Protein AF-A0A382UIH9-F1 (afdb_monomer_lite)

Secondary structure (DSSP, 8-state):
-EEE--STT-TT-EEE--EE-TTS-EE--EEEEEEEE-TTS-EEE-TTSEEEEE-SEEEB-TT--TT----TT---TT--SPPTTSPPPEEEEEETTEEEEEETTEEEEEEEEEESS---------SS----------PPP-

Radius of gyration: 15.19 Å; chains: 1; bounding box: 38×35×41 Å

Organism: NCBI:txid408172

Foldseek 3Di:
DFDQDPAALQGRKTFAEWDADPVRDIQFWKWWAAWDQDPLRAIEGDVVHDTDIDHDGIGGFPPRASPDDPDPQDHHPDDLADGPPDDWDWDWAQDQQKTWIDINRDTGTIIGPTPPSDDDDDDDDDPDDDDDDPPDDDDHDD

Sequence (142 aa):
SVECQLAQGCEGDLIVIRGTGSDGKTIPVTVTSDTLKARDNRTRWNPGGQPTKWFGRQFWWALHDPDFKEMLDTRGRWDLASPLGEWTKIEAICVGGRIAIKVNGATVNEAYDVFPAGGRILFQNEGHEVFFRNAILQPAKK

Structure (mmCIF, N/CA/C/O backbone):
data_AF-A0A382UIH9-F1
#
_entry.id   AF-A0A382UIH9-F1
#
loop_
_atom_site.group_PDB
_atom_site.id
_atom_site.type_symbol
_atom_site.label_atom_id
_atom_site.label_alt_id
_atom_site.label_comp_id
_atom_site.label_asym_id
_atom_site.label_entity_id
_atom_site.label_seq_id
_atom_site.pdbx_PDB_ins_code
_atom_site.Cartn_x
_atom_site.Cartn_y
_atom_site.Cartn_z
_atom_site.occupancy
_atom_site.B_iso_or_equiv
_atom_site.auth_seq_id
_atom_site.auth_comp_id
_atom_site.auth_asym_id
_atom_site.auth_atom_id
_atom_site.pdbx_PDB_model_num
ATOM 1 N N . SER A 1 1 ? -2.237 9.568 9.113 1.00 93.38 1 SER A N 1
ATOM 2 C CA . SER A 1 1 ? -2.777 9.120 7.826 1.00 93.38 1 SER A CA 1
ATOM 3 C C . SER A 1 1 ? -2.345 7.687 7.581 1.00 93.38 1 SER A C 1
ATOM 5 O O . SER A 1 1 ? -1.301 7.267 8.071 1.00 93.38 1 SER A O 1
ATOM 7 N N . VAL A 1 2 ? -3.183 6.926 6.880 1.00 97.44 2 VAL A N 1
ATOM 8 C CA . VAL A 1 2 ? -2.754 5.709 6.186 1.00 97.44 2 VAL A CA 1
ATOM 9 C C . VAL A 1 2 ? -2.744 6.087 4.713 1.00 97.44 2 VAL A C 1
ATOM 11 O O . VAL A 1 2 ? -3.774 6.503 4.187 1.00 97.44 2 VAL A O 1
ATOM 14 N N . GLU A 1 3 ? -1.574 6.052 4.100 1.00 96.94 3 GLU A N 1
ATOM 15 C CA . GLU A 1 3 ? -1.310 6.604 2.773 1.00 96.94 3 GLU A CA 1
ATOM 16 C C . GLU A 1 3 ? -1.026 5.462 1.808 1.00 96.94 3 GLU A C 1
ATOM 18 O O . GLU A 1 3 ? -0.305 4.533 2.160 1.00 96.94 3 GLU A O 1
ATOM 23 N N . CYS A 1 4 ? -1.587 5.547 0.605 1.00 97.19 4 CYS A N 1
ATOM 24 C CA . CYS A 1 4 ? -1.221 4.707 -0.528 1.00 97.19 4 CYS A CA 1
ATOM 25 C C . CYS A 1 4 ? -0.239 5.500 -1.389 1.00 97.19 4 CYS A C 1
ATOM 27 O O . CYS A 1 4 ? -0.604 6.559 -1.902 1.00 97.19 4 CYS A O 1
ATOM 29 N N . GLN A 1 5 ? 0.981 4.999 -1.554 1.00 95.50 5 GLN A N 1
ATOM 30 C CA . GLN A 1 5 ? 1.975 5.626 -2.420 1.00 95.50 5 GLN A CA 1
ATOM 31 C C . GLN A 1 5 ? 1.586 5.511 -3.892 1.00 95.50 5 GLN A C 1
ATOM 33 O O . GLN A 1 5 ? 0.995 4.516 -4.316 1.00 95.50 5 GLN A O 1
ATOM 38 N N . LEU A 1 6 ? 1.934 6.551 -4.650 1.00 94.06 6 LEU A N 1
ATOM 39 C CA . LEU A 1 6 ? 1.743 6.657 -6.101 1.00 94.06 6 LEU A CA 1
ATOM 40 C C . LEU A 1 6 ? 3.063 6.974 -6.829 1.00 94.06 6 LEU A C 1
ATOM 42 O O . LEU A 1 6 ? 3.041 7.363 -7.993 1.00 94.06 6 LEU A O 1
ATOM 46 N N . ALA A 1 7 ? 4.198 6.860 -6.134 1.00 91.19 7 ALA A N 1
ATOM 47 C CA . ALA A 1 7 ? 5.520 7.044 -6.716 1.00 91.19 7 ALA A CA 1
ATOM 48 C C . ALA A 1 7 ? 5.906 5.835 -7.580 1.00 91.19 7 ALA A C 1
ATOM 50 O O . ALA A 1 7 ? 5.571 4.704 -7.227 1.00 91.19 7 ALA A O 1
ATOM 51 N N . GLN A 1 8 ? 6.634 6.085 -8.674 1.00 90.19 8 GLN A N 1
ATOM 52 C CA . GLN A 1 8 ? 7.132 5.050 -9.585 1.00 90.19 8 GLN A CA 1
ATOM 53 C C . GLN A 1 8 ? 7.893 3.964 -8.807 1.00 90.19 8 GLN A C 1
ATOM 55 O O . GLN A 1 8 ? 8.803 4.280 -8.042 1.00 90.19 8 GLN A O 1
ATOM 60 N N . GLY A 1 9 ? 7.507 2.698 -8.979 1.00 91.50 9 GLY A N 1
ATOM 61 C CA . GLY A 1 9 ? 8.103 1.552 -8.281 1.00 91.50 9 GLY A CA 1
ATOM 62 C C . GLY A 1 9 ? 7.491 1.245 -6.916 1.00 91.50 9 GLY A C 1
ATOM 63 O O . GLY A 1 9 ? 7.671 0.146 -6.392 1.00 91.50 9 GLY A O 1
ATOM 64 N N . CYS A 1 10 ? 6.737 2.178 -6.341 1.00 93.81 10 CYS A N 1
ATOM 65 C CA . CYS A 1 10 ? 6.168 2.088 -4.996 1.00 93.81 10 CYS A CA 1
ATOM 66 C C . CYS A 1 10 ? 4.632 2.162 -5.010 1.00 93.81 10 CYS A C 1
ATOM 68 O O . CYS A 1 10 ? 4.013 2.311 -3.953 1.00 93.81 10 CYS A O 1
ATOM 70 N N . GLU A 1 11 ? 3.987 2.093 -6.182 1.00 95.00 11 GLU A N 1
ATOM 71 C CA . GLU A 1 11 ? 2.538 2.247 -6.284 1.00 95.00 11 GLU A CA 1
ATOM 72 C C . GLU A 1 11 ? 1.799 1.168 -5.486 1.00 95.00 11 GLU A C 1
ATOM 74 O O . GLU A 1 11 ? 1.900 -0.032 -5.748 1.00 95.00 11 GLU A O 1
ATOM 79 N N . GLY A 1 12 ? 1.006 1.615 -4.515 1.00 96.38 12 GLY A N 1
ATOM 80 C CA . GLY A 1 12 ? 0.264 0.737 -3.621 1.00 96.38 12 GLY A CA 1
ATOM 81 C C . GLY A 1 12 ? 0.979 0.367 -2.326 1.00 96.38 12 GLY A C 1
ATOM 82 O O . GLY A 1 12 ? 0.376 -0.329 -1.506 1.00 96.38 12 GLY A O 1
ATOM 83 N N . ASP A 1 13 ? 2.207 0.841 -2.094 1.00 96.56 13 ASP A N 1
ATOM 84 C CA . ASP A 1 13 ? 2.834 0.769 -0.772 1.00 96.56 13 ASP A CA 1
ATOM 85 C C . ASP A 1 13 ? 2.017 1.544 0.262 1.00 96.56 13 ASP A C 1
ATOM 87 O O . ASP A 1 13 ? 1.393 2.565 -0.047 1.00 96.56 13 ASP A O 1
ATOM 91 N N . LEU A 1 14 ? 2.044 1.070 1.509 1.00 97.81 14 LEU A N 1
ATOM 92 C CA . LEU A 1 14 ? 1.323 1.697 2.607 1.00 97.81 14 LEU A CA 1
ATOM 93 C C . LEU A 1 14 ? 2.277 2.424 3.550 1.00 97.81 14 LEU A C 1
ATOM 95 O O . LEU A 1 14 ? 3.203 1.829 4.107 1.00 97.81 14 LEU A O 1
ATOM 99 N N . ILE A 1 15 ? 2.003 3.706 3.796 1.00 97.62 15 ILE A N 1
ATOM 100 C CA . ILE A 1 15 ? 2.701 4.511 4.803 1.00 97.62 15 ILE A CA 1
ATOM 101 C C . ILE A 1 15 ? 1.742 4.851 5.935 1.00 97.62 15 ILE A C 1
ATOM 103 O O . ILE A 1 15 ? 0.625 5.319 5.724 1.00 97.62 15 ILE A O 1
ATOM 107 N N . VAL A 1 16 ? 2.172 4.589 7.168 1.00 97.81 16 VAL A N 1
ATOM 108 C CA . VAL A 1 16 ? 1.361 4.831 8.362 1.00 97.81 16 VAL A CA 1
ATOM 109 C C . VAL A 1 16 ? 1.991 5.964 9.156 1.00 97.81 16 VAL A C 1
ATOM 111 O O . VAL A 1 16 ? 2.949 5.747 9.894 1.00 97.81 16 VAL A O 1
ATOM 114 N N . ILE A 1 17 ? 1.459 7.175 9.020 1.00 96.19 17 ILE A N 1
ATOM 115 C CA . ILE A 1 17 ? 1.997 8.380 9.662 1.00 96.19 17 ILE A CA 1
ATOM 116 C C . ILE A 1 17 ? 1.053 8.854 10.766 1.00 96.19 17 ILE A C 1
ATOM 118 O O . ILE A 1 17 ? -0.168 8.880 10.607 1.00 96.19 17 ILE A O 1
ATOM 122 N N . ARG A 1 18 ? 1.607 9.242 11.918 1.00 95.81 18 ARG A N 1
ATOM 123 C CA . ARG A 1 18 ? 0.824 9.812 13.026 1.00 95.81 18 ARG A CA 1
ATOM 124 C C . ARG A 1 18 ? 0.133 11.113 12.608 1.00 95.81 18 ARG A C 1
ATOM 126 O O . ARG A 1 18 ? 0.664 11.875 11.809 1.00 95.81 18 ARG A O 1
ATOM 133 N N . GLY A 1 19 ? -1.039 11.377 13.174 1.00 92.44 19 GLY A N 1
ATOM 134 C CA . GLY A 1 19 ? -1.717 12.663 13.020 1.00 92.44 19 GLY A CA 1
ATOM 135 C C . GLY A 1 19 ? -1.454 13.593 14.201 1.00 92.44 19 GLY A C 1
ATOM 136 O O . GLY A 1 19 ? -0.935 13.170 15.237 1.00 92.44 19 GLY A O 1
ATOM 137 N N . THR A 1 20 ? -1.895 14.838 14.063 1.00 94.12 20 THR A N 1
ATOM 138 C CA . THR A 1 20 ? -1.984 15.808 15.160 1.00 94.12 20 THR A CA 1
ATOM 139 C C . THR A 1 20 ? -3.432 16.275 15.257 1.00 94.12 20 THR A C 1
ATOM 141 O O . THR A 1 20 ? -4.022 16.680 14.255 1.00 94.12 20 THR A O 1
ATOM 144 N N . GLY A 1 21 ? -4.022 16.157 16.444 1.00 90.56 21 GLY A N 1
ATOM 145 C CA . GLY A 1 21 ? -5.364 16.637 16.746 1.00 90.56 21 GLY A CA 1
ATOM 146 C C . GLY A 1 21 ? -5.421 18.160 16.817 1.00 90.56 21 GLY A C 1
ATOM 147 O O . GLY A 1 21 ? -4.400 18.836 16.930 1.00 90.56 21 GLY A O 1
ATOM 148 N N . SER A 1 22 ? -6.632 18.714 16.786 1.00 91.19 22 SER A N 1
ATOM 149 C CA . SER A 1 22 ? -6.850 20.159 16.949 1.00 91.19 22 SER A CA 1
ATOM 150 C C . SER A 1 22 ? -6.403 20.684 18.317 1.00 91.19 22 SER A C 1
ATOM 152 O O . SER A 1 22 ? -6.146 21.872 18.461 1.00 91.19 22 SER A O 1
ATOM 154 N N . ASP A 1 23 ? -6.303 19.804 19.312 1.00 95.06 23 ASP A N 1
ATOM 155 C CA . ASP A 1 23 ? -5.768 20.081 20.647 1.00 95.06 23 ASP A CA 1
ATOM 156 C C . ASP A 1 23 ? -4.233 19.945 20.724 1.00 95.06 23 ASP A C 1
ATOM 158 O O . ASP A 1 23 ? -3.659 19.974 21.811 1.00 95.06 23 ASP A O 1
ATOM 162 N N . GLY A 1 24 ? -3.561 19.752 19.585 1.00 95.06 24 GLY A N 1
ATOM 163 C CA . GLY A 1 24 ? -2.117 19.548 19.498 1.00 95.06 24 GLY A CA 1
ATOM 164 C C . GLY A 1 24 ? -1.646 18.157 19.933 1.00 95.06 24 GLY A C 1
ATOM 165 O O . GLY A 1 24 ? -0.453 17.868 19.834 1.00 95.06 24 GLY A O 1
ATOM 166 N N . LYS A 1 25 ? -2.538 17.266 20.390 1.00 96.19 25 LYS A N 1
ATOM 167 C CA . LYS A 1 25 ? -2.143 15.915 20.807 1.00 96.19 25 LYS A CA 1
ATOM 168 C C . LYS A 1 25 ? -1.895 15.018 19.606 1.00 96.19 25 LYS A C 1
ATOM 170 O O . LYS A 1 25 ? -2.495 15.160 18.544 1.00 96.19 25 LYS A O 1
ATOM 175 N N . THR A 1 26 ? -1.011 14.043 19.786 1.00 95.81 26 THR A N 1
ATOM 176 C CA . THR A 1 26 ? -0.755 13.039 18.751 1.00 95.81 26 THR A CA 1
ATOM 177 C C . THR A 1 26 ? -1.972 12.134 18.585 1.00 95.81 26 THR A C 1
ATOM 179 O O . THR A 1 26 ? -2.479 11.584 19.558 1.00 95.81 26 THR A O 1
ATOM 182 N N . ILE A 1 27 ? -2.389 11.928 17.338 1.00 94.94 27 ILE A N 1
ATOM 183 C CA . ILE A 1 27 ? -3.312 10.862 16.955 1.00 94.94 27 ILE A CA 1
ATOM 184 C C . ILE A 1 27 ? -2.442 9.661 16.562 1.00 94.94 27 ILE A C 1
ATOM 186 O O . ILE A 1 27 ? -1.769 9.722 15.524 1.00 94.94 27 ILE A O 1
ATOM 190 N N . PRO A 1 28 ? -2.399 8.588 17.372 1.00 95.06 28 PRO A N 1
ATOM 191 C CA . PRO A 1 28 ? -1.588 7.424 17.058 1.00 95.06 28 PRO A CA 1
ATOM 192 C C . PRO A 1 28 ? -2.261 6.677 15.914 1.00 95.06 28 PRO A C 1
ATOM 194 O O . PRO A 1 28 ? -3.286 6.044 16.116 1.00 95.06 28 PRO A O 1
ATOM 197 N N . VAL A 1 29 ? -1.719 6.779 14.704 1.00 97.94 29 VAL A N 1
ATOM 198 C CA . VAL A 1 29 ? -2.248 6.025 13.566 1.00 97.94 29 VAL A CA 1
ATOM 199 C C . VAL A 1 29 ? -1.554 4.677 13.528 1.00 97.94 29 VAL A C 1
ATOM 201 O O . VAL A 1 29 ? -0.324 4.615 13.510 1.00 97.94 29 VAL A O 1
ATOM 204 N N . THR A 1 30 ? -2.340 3.607 13.553 1.00 98.25 30 THR A N 1
ATOM 205 C CA . THR A 1 30 ? -1.834 2.235 13.567 1.00 98.25 30 THR A CA 1
ATOM 206 C C . THR A 1 30 ? -2.663 1.349 12.660 1.00 98.25 30 THR A C 1
ATOM 208 O O . THR A 1 30 ? -3.874 1.534 12.557 1.00 98.25 30 THR A O 1
ATOM 211 N N . VAL A 1 31 ? -2.025 0.341 12.082 1.00 98.50 31 VAL A N 1
ATOM 212 C CA . VAL A 1 31 ? -2.699 -0.751 11.373 1.00 98.50 31 VAL A CA 1
ATOM 213 C C . VAL A 1 31 ? -2.075 -2.082 11.778 1.00 98.50 31 VAL A C 1
ATOM 215 O O . VAL A 1 31 ? -0.965 -2.104 12.311 1.00 98.50 31 VAL A O 1
ATOM 218 N N . THR A 1 32 ? -2.746 -3.183 11.483 1.00 98.62 32 THR A N 1
ATOM 219 C CA . THR A 1 32 ? -2.155 -4.520 11.435 1.00 98.62 32 THR A CA 1
ATOM 220 C C . THR A 1 32 ? -2.168 -4.989 9.985 1.00 98.62 32 THR A C 1
ATOM 222 O O . THR A 1 32 ? -3.133 -4.757 9.262 1.00 98.62 32 THR A O 1
ATOM 225 N N . SER A 1 33 ? -1.096 -5.625 9.533 1.00 98.50 33 SER A N 1
ATOM 226 C CA . SER A 1 33 ? -1.042 -6.269 8.222 1.00 98.50 33 SER A CA 1
ATOM 227 C C . SER A 1 33 ? -0.324 -7.604 8.356 1.00 98.50 33 SER A C 1
ATOM 229 O O . SER A 1 33 ? 0.569 -7.746 9.199 1.00 98.50 33 SER A O 1
ATOM 231 N N . ASP A 1 34 ? -0.712 -8.576 7.538 1.00 98.38 34 ASP A N 1
ATOM 232 C CA . ASP A 1 34 ? 0.039 -9.817 7.407 1.00 98.38 34 ASP A CA 1
ATOM 233 C C . ASP A 1 34 ? 1.279 -9.521 6.574 1.00 98.38 34 ASP A C 1
ATOM 235 O O . ASP A 1 34 ? 1.185 -9.070 5.430 1.00 98.38 34 ASP A O 1
ATOM 239 N N . THR A 1 35 ? 2.457 -9.722 7.158 1.00 98.25 35 THR A N 1
ATOM 240 C CA . THR A 1 35 ? 3.712 -9.345 6.508 1.00 98.25 35 THR A CA 1
ATOM 241 C C . THR A 1 35 ? 4.754 -10.447 6.562 1.00 98.25 35 THR A C 1
ATOM 243 O O . THR A 1 35 ? 4.653 -11.414 7.319 1.00 98.25 35 THR A O 1
ATOM 246 N N . LEU A 1 36 ? 5.786 -10.282 5.743 1.00 97.12 36 LEU A N 1
ATOM 247 C CA . LEU A 1 36 ? 7.040 -11.011 5.847 1.00 97.12 36 LEU A CA 1
ATOM 248 C C . LEU A 1 36 ? 8.218 -10.041 5.807 1.00 97.12 36 LEU A C 1
ATOM 250 O O . LEU A 1 36 ? 8.117 -8.913 5.313 1.00 97.12 36 LEU A O 1
ATOM 254 N N . LYS A 1 37 ? 9.364 -10.502 6.304 1.00 95.88 37 LYS A N 1
ATOM 255 C CA . LYS A 1 37 ? 10.651 -9.843 6.093 1.00 95.88 37 LYS A CA 1
ATOM 256 C C . LYS A 1 37 ? 11.324 -10.476 4.884 1.00 95.88 37 LYS A C 1
ATOM 258 O O . LYS A 1 37 ? 11.592 -11.673 4.882 1.00 95.88 37 LYS A O 1
ATOM 263 N N . ALA A 1 38 ? 11.564 -9.687 3.851 1.00 93.62 38 ALA A N 1
ATOM 264 C CA . ALA A 1 38 ? 12.167 -10.176 2.620 1.00 93.62 38 ALA A CA 1
ATOM 265 C C . ALA A 1 38 ? 13.703 -10.103 2.655 1.00 93.62 38 ALA A C 1
ATOM 267 O O . ALA A 1 38 ? 14.297 -9.597 3.609 1.00 93.62 38 ALA A O 1
ATOM 268 N N . ARG A 1 39 ? 14.350 -10.582 1.582 1.00 93.88 39 ARG A N 1
ATOM 269 C CA . ARG A 1 39 ? 15.818 -10.696 1.476 1.00 93.88 39 ARG A CA 1
ATOM 270 C C . ARG A 1 39 ? 16.587 -9.375 1.562 1.00 93.88 39 ARG A C 1
ATOM 272 O O . ARG A 1 39 ? 17.747 -9.372 1.946 1.00 93.88 39 ARG A O 1
ATOM 279 N N . ASP A 1 40 ? 15.950 -8.269 1.202 1.00 93.44 40 ASP A N 1
ATOM 280 C CA . ASP A 1 40 ? 16.488 -6.905 1.288 1.00 93.44 40 ASP A CA 1
ATOM 281 C C . ASP A 1 40 ? 16.246 -6.268 2.668 1.00 93.44 40 ASP A C 1
ATOM 283 O O . ASP A 1 40 ? 16.432 -5.066 2.856 1.00 93.44 40 ASP A O 1
ATOM 287 N N . ASN A 1 41 ? 15.789 -7.064 3.641 1.00 93.50 41 ASN A N 1
ATOM 288 C CA . ASN A 1 41 ? 15.437 -6.621 4.981 1.00 93.50 41 ASN A CA 1
ATOM 289 C C . ASN A 1 41 ? 14.306 -5.568 4.993 1.00 93.50 41 ASN A C 1
ATOM 291 O O . ASN A 1 41 ? 14.126 -4.854 5.984 1.00 93.50 41 ASN A O 1
ATOM 295 N N . ARG A 1 42 ? 13.495 -5.474 3.932 1.00 94.81 42 ARG A N 1
ATOM 296 C CA . ARG A 1 42 ? 12.264 -4.673 3.904 1.00 94.81 42 ARG A CA 1
ATOM 297 C C . ARG A 1 42 ? 11.070 -5.542 4.281 1.00 94.81 42 ARG A C 1
ATOM 299 O O . ARG A 1 42 ? 11.018 -6.737 3.986 1.00 94.81 42 ARG A O 1
ATOM 306 N N . THR A 1 43 ? 10.125 -4.944 4.997 1.00 96.94 43 THR A N 1
ATOM 307 C CA . THR A 1 43 ? 8.871 -5.616 5.346 1.00 96.94 43 THR A CA 1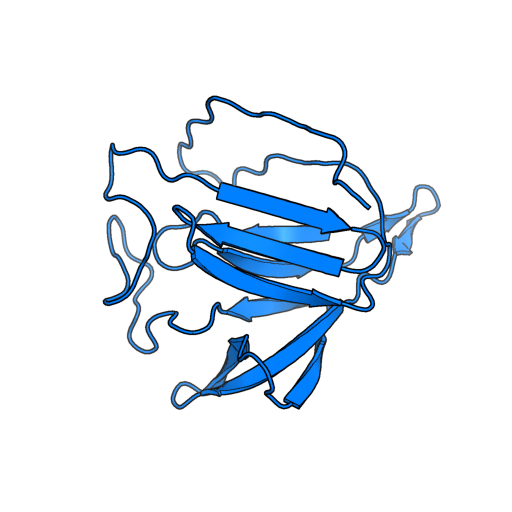
ATOM 308 C C . THR A 1 43 ? 7.894 -5.445 4.195 1.00 96.94 43 THR A C 1
ATOM 310 O O . THR A 1 43 ? 7.652 -4.317 3.772 1.00 96.94 43 THR A O 1
ATOM 313 N N . ARG A 1 44 ? 7.344 -6.554 3.706 1.00 97.06 44 ARG A N 1
ATOM 314 C CA . ARG A 1 44 ? 6.354 -6.572 2.629 1.00 97.06 44 ARG A CA 1
ATOM 315 C C . ARG A 1 44 ? 5.055 -7.170 3.133 1.00 97.06 44 ARG A C 1
ATOM 317 O O . ARG A 1 44 ? 5.092 -8.088 3.954 1.00 97.06 44 ARG A O 1
ATOM 324 N N . TRP A 1 45 ? 3.933 -6.682 2.623 1.00 98.12 45 TRP A N 1
ATOM 325 C CA . TRP A 1 45 ? 2.667 -7.385 2.754 1.00 98.12 45 TRP A CA 1
ATOM 326 C C . TRP A 1 45 ? 2.784 -8.784 2.163 1.00 98.12 45 TRP A C 1
ATOM 328 O O . TRP A 1 45 ? 3.368 -8.983 1.100 1.00 98.12 45 TRP A O 1
ATOM 338 N N . ASN A 1 46 ? 2.252 -9.757 2.885 1.00 97.50 46 ASN A N 1
ATOM 339 C CA . ASN A 1 46 ? 2.203 -11.139 2.464 1.00 97.50 46 ASN A CA 1
ATOM 340 C C . ASN A 1 46 ? 0.903 -11.749 2.988 1.00 97.50 46 ASN A C 1
ATOM 342 O O . ASN A 1 46 ? 0.812 -11.965 4.198 1.00 97.50 46 ASN A O 1
ATOM 346 N N . PRO A 1 47 ? -0.081 -12.038 2.119 1.00 96.06 47 PRO A N 1
ATOM 347 C CA . PRO A 1 47 ? -1.318 -12.699 2.523 1.00 96.06 47 PRO A CA 1
ATOM 348 C C . PRO A 1 47 ? -1.041 -13.957 3.357 1.00 96.06 47 PRO A C 1
ATOM 350 O O . PRO A 1 47 ? -0.297 -14.835 2.918 1.00 96.06 47 PRO A O 1
ATOM 353 N N . GLY A 1 48 ? -1.610 -14.043 4.564 1.00 95.50 48 GLY A N 1
ATOM 354 C CA . GLY A 1 48 ? -1.382 -15.176 5.471 1.00 95.50 48 GLY A CA 1
ATOM 355 C C . GLY A 1 48 ? 0.020 -15.231 6.096 1.00 95.50 48 GLY A C 1
ATOM 356 O O . GLY A 1 48 ? 0.415 -16.263 6.634 1.00 95.50 48 GLY A O 1
ATOM 357 N N . GLY A 1 49 ? 0.791 -14.144 5.998 1.00 96.81 49 GLY A N 1
ATOM 358 C CA . GLY A 1 49 ? 2.056 -13.946 6.700 1.00 96.81 49 GLY A CA 1
ATOM 359 C C . GLY A 1 49 ? 1.882 -13.672 8.196 1.00 96.81 49 GLY A C 1
ATOM 360 O O . GLY A 1 49 ? 0.841 -13.932 8.790 1.00 96.81 49 GLY A O 1
ATOM 361 N N . GLN A 1 50 ? 2.928 -13.134 8.825 1.00 97.44 50 GLN A N 1
ATOM 362 C CA . GLN A 1 50 ? 2.911 -12.815 10.249 1.00 97.44 50 GLN A CA 1
ATOM 363 C C . GLN A 1 50 ? 2.086 -11.541 10.513 1.00 97.44 50 GLN A C 1
ATOM 365 O O . GLN A 1 50 ? 2.467 -10.473 10.009 1.00 97.44 50 GLN A O 1
ATOM 370 N N . PRO A 1 51 ? 1.052 -11.594 11.377 1.00 98.44 51 PRO A N 1
ATOM 371 C CA . PRO A 1 51 ? 0.343 -10.405 11.832 1.00 98.44 51 PRO A CA 1
ATOM 372 C C . PRO A 1 51 ? 1.307 -9.413 12.475 1.00 98.44 51 PRO A C 1
ATOM 374 O O . PRO A 1 51 ? 1.944 -9.703 13.490 1.00 98.44 51 PRO A O 1
ATOM 377 N N . THR A 1 52 ? 1.434 -8.236 11.875 1.00 98.19 52 THR A N 1
ATOM 378 C CA . THR A 1 52 ? 2.398 -7.225 12.304 1.00 98.19 52 THR A CA 1
ATOM 379 C C . THR A 1 52 ? 1.697 -5.895 12.499 1.00 98.19 52 THR A C 1
ATOM 381 O O . THR A 1 52 ? 1.132 -5.330 11.563 1.00 98.19 52 THR A O 1
ATOM 384 N N . LYS A 1 53 ? 1.764 -5.365 13.724 1.00 97.94 53 LYS A N 1
ATOM 385 C CA . LYS A 1 53 ? 1.302 -4.007 14.013 1.00 97.94 53 LYS A CA 1
ATOM 386 C C . LYS A 1 53 ? 2.288 -2.994 13.433 1.00 97.94 53 LYS A C 1
ATOM 388 O O . LYS A 1 53 ? 3.491 -3.078 13.681 1.00 97.94 53 LYS A O 1
ATOM 393 N N . TRP A 1 54 ? 1.776 -2.025 12.686 1.00 97.12 54 TRP A N 1
ATOM 394 C CA . TRP A 1 54 ? 2.562 -1.063 11.927 1.00 97.12 54 TRP A CA 1
ATOM 395 C C . TRP A 1 54 ? 2.165 0.378 12.241 1.00 97.12 54 TRP A C 1
ATOM 397 O O . TRP A 1 54 ? 0.982 0.694 12.384 1.00 97.12 54 TRP A O 1
ATOM 407 N N . PHE A 1 55 ? 3.168 1.246 12.374 1.00 97.31 55 PHE A N 1
ATOM 408 C CA . PHE A 1 55 ? 3.021 2.677 12.634 1.00 97.31 55 PHE A CA 1
ATOM 409 C C . PHE A 1 55 ? 4.345 3.410 12.382 1.00 97.31 55 PHE A C 1
ATOM 411 O O . PHE A 1 55 ? 5.426 2.834 12.509 1.00 97.31 55 PHE A O 1
ATOM 418 N N . GLY A 1 56 ? 4.253 4.695 12.050 1.00 96.06 56 GLY A N 1
ATOM 419 C CA . GLY A 1 56 ? 5.381 5.618 11.917 1.00 96.06 56 GLY A CA 1
ATOM 420 C C . GLY A 1 56 ? 6.308 5.387 10.721 1.00 96.06 56 GLY A C 1
ATOM 421 O O . GLY A 1 56 ? 7.370 6.001 10.689 1.00 96.06 56 GLY A O 1
ATOM 422 N N . ARG A 1 57 ? 5.968 4.496 9.779 1.00 95.44 57 ARG A N 1
ATOM 423 C CA . ARG A 1 57 ? 6.826 4.148 8.632 1.00 95.44 57 ARG A CA 1
ATOM 424 C C . ARG A 1 57 ? 6.055 3.465 7.497 1.00 95.44 57 ARG A C 1
ATOM 426 O O . ARG A 1 57 ? 4.919 3.030 7.687 1.00 95.44 57 ARG A O 1
ATOM 433 N N . GLN A 1 58 ? 6.714 3.325 6.350 1.00 96.12 58 GLN A N 1
ATOM 434 C CA . GLN A 1 58 ? 6.256 2.573 5.175 1.00 96.12 58 GLN A CA 1
ATOM 435 C C . GLN A 1 58 ? 6.452 1.064 5.335 1.00 96.12 58 GLN A C 1
ATOM 437 O O . GLN A 1 58 ? 7.421 0.632 5.964 1.00 96.12 58 GLN A O 1
ATOM 442 N N . PHE A 1 59 ? 5.558 0.277 4.742 1.00 96.50 59 PHE A N 1
ATOM 443 C CA . PHE A 1 59 ? 5.811 -1.105 4.342 1.00 96.50 59 PHE A CA 1
ATOM 444 C C . PHE A 1 59 ? 5.367 -1.320 2.897 1.00 96.50 59 PHE A C 1
ATOM 446 O O . PHE A 1 59 ? 4.493 -0.621 2.383 1.00 96.50 59 PHE A O 1
ATOM 453 N N . TRP A 1 60 ? 6.013 -2.279 2.251 1.00 97.12 60 TRP A N 1
ATOM 454 C CA . TRP A 1 60 ? 5.949 -2.447 0.810 1.00 97.12 60 TRP A CA 1
ATOM 455 C C . TRP A 1 60 ? 4.872 -3.441 0.391 1.00 97.12 60 TRP A C 1
ATOM 457 O O . TRP A 1 60 ? 4.507 -4.340 1.153 1.00 97.12 60 TRP A O 1
ATOM 467 N N . TRP A 1 61 ? 4.386 -3.306 -0.834 1.00 94.75 61 TRP A N 1
ATOM 468 C CA . TRP A 1 61 ? 3.533 -4.302 -1.464 1.00 94.75 61 TRP A CA 1
ATOM 469 C C . TRP A 1 61 ? 4.289 -5.616 -1.736 1.00 94.75 61 TRP A C 1
ATOM 471 O O . TRP A 1 61 ? 5.524 -5.666 -1.736 1.00 94.75 61 TRP A O 1
ATOM 481 N N . ALA A 1 62 ? 3.546 -6.709 -1.939 1.00 90.12 62 ALA A N 1
ATOM 482 C CA . ALA A 1 62 ? 4.099 -8.070 -1.917 1.00 90.12 62 ALA A CA 1
ATOM 483 C C . ALA A 1 62 ? 5.251 -8.320 -2.902 1.00 90.12 62 ALA A C 1
ATOM 485 O O . ALA A 1 62 ? 6.197 -9.031 -2.559 1.00 90.12 62 ALA A O 1
ATOM 486 N N . LEU A 1 63 ? 5.193 -7.743 -4.105 1.00 93.69 63 LEU A N 1
ATOM 487 C CA . LEU A 1 63 ? 6.217 -7.931 -5.136 1.00 93.69 63 LEU A CA 1
ATOM 488 C C . LEU A 1 63 ? 6.985 -6.642 -5.435 1.00 93.69 63 LEU A C 1
ATOM 490 O O . LEU A 1 63 ? 7.555 -6.524 -6.517 1.00 93.69 63 LEU A O 1
ATOM 494 N N . HIS A 1 64 ? 7.053 -5.698 -4.485 1.00 94.75 64 HIS A N 1
ATOM 495 C CA . HIS A 1 64 ? 7.960 -4.561 -4.630 1.00 94.75 64 HIS A CA 1
ATOM 496 C C . HIS A 1 64 ? 9.376 -5.072 -4.890 1.00 94.75 64 HIS A C 1
ATOM 498 O O . HIS A 1 64 ? 9.881 -5.924 -4.142 1.00 94.75 64 HIS A O 1
ATOM 504 N N . ASP A 1 65 ? 10.008 -4.573 -5.948 1.00 95.38 65 ASP A N 1
ATOM 505 C CA . ASP A 1 65 ? 11.270 -5.117 -6.423 1.00 95.38 65 ASP A CA 1
ATOM 506 C C . ASP A 1 65 ? 12.394 -4.858 -5.394 1.00 95.38 65 ASP A C 1
ATOM 508 O O . ASP A 1 65 ? 12.706 -3.709 -5.097 1.00 95.38 65 ASP A O 1
ATOM 512 N N . PRO A 1 66 ? 13.021 -5.901 -4.813 1.00 93.75 66 PRO A N 1
ATOM 513 C CA . PRO A 1 66 ? 14.083 -5.743 -3.815 1.00 93.75 66 PRO A CA 1
ATOM 514 C C . PRO A 1 66 ? 15.355 -5.095 -4.361 1.00 93.75 66 PRO A C 1
ATOM 516 O O . PRO A 1 66 ? 16.198 -4.670 -3.576 1.00 93.75 66 PRO A O 1
ATOM 519 N N . ASP A 1 67 ? 15.512 -5.055 -5.684 1.00 93.75 67 ASP A N 1
ATOM 520 C CA . ASP A 1 67 ? 16.641 -4.409 -6.343 1.00 93.75 67 ASP A CA 1
ATOM 521 C C . ASP A 1 67 ? 16.217 -3.072 -6.990 1.00 93.75 67 ASP A C 1
ATOM 523 O O . ASP A 1 67 ? 16.981 -2.507 -7.779 1.00 93.75 67 ASP A O 1
ATOM 527 N N . PHE A 1 68 ? 15.013 -2.565 -6.669 1.00 93.38 68 PHE A N 1
ATOM 528 C CA . PHE A 1 68 ? 14.507 -1.288 -7.167 1.00 93.38 68 PHE A CA 1
ATOM 529 C C . PHE A 1 68 ? 15.441 -0.134 -6.793 1.00 93.38 68 PHE A C 1
ATOM 531 O O . PHE A 1 68 ? 15.998 -0.070 -5.694 1.00 93.38 68 PHE A O 1
ATOM 538 N N . LYS A 1 69 ? 15.596 0.801 -7.730 1.00 91.12 69 LYS A N 1
ATOM 539 C CA . LYS A 1 69 ? 16.337 2.043 -7.532 1.00 91.12 69 LYS A CA 1
ATOM 540 C C . LYS A 1 69 ? 15.429 3.203 -7.892 1.00 91.12 69 LYS A C 1
ATOM 542 O O . LYS A 1 69 ? 14.984 3.288 -9.034 1.00 91.12 69 LYS A O 1
ATOM 547 N N . GLU A 1 70 ? 15.222 4.089 -6.928 1.00 88.44 70 GLU A N 1
ATOM 548 C CA . GLU A 1 70 ? 14.479 5.339 -7.078 1.00 88.44 70 GLU A CA 1
ATOM 549 C C . GLU A 1 70 ? 15.274 6.310 -7.961 1.00 88.44 70 GLU A C 1
ATOM 551 O O . GLU A 1 70 ? 16.093 7.096 -7.490 1.00 88.44 70 GLU A O 1
ATOM 556 N N . MET A 1 71 ? 15.075 6.204 -9.271 1.00 89.25 71 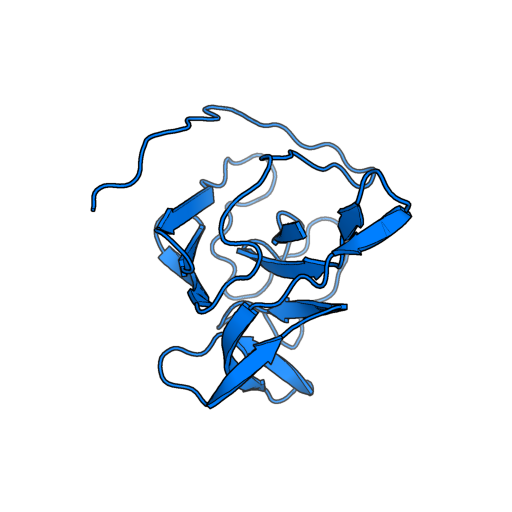MET A N 1
ATOM 557 C CA . MET A 1 71 ? 15.634 7.093 -10.284 1.00 89.25 71 MET A CA 1
ATOM 558 C C . MET A 1 71 ? 14.483 7.566 -11.173 1.00 89.25 71 MET A C 1
ATOM 560 O O . MET A 1 71 ? 13.389 7.008 -11.134 1.00 89.25 71 MET A O 1
ATOM 564 N N . LEU A 1 72 ? 14.719 8.594 -11.986 1.00 85.00 72 LEU A N 1
ATOM 565 C CA . LEU A 1 72 ? 13.702 9.063 -12.926 1.00 85.00 72 LEU A CA 1
ATOM 566 C C . LEU A 1 72 ? 13.320 7.942 -13.898 1.00 85.00 72 LEU A C 1
ATOM 568 O O . LEU A 1 72 ? 14.196 7.324 -14.507 1.00 85.00 72 LEU A O 1
ATOM 572 N N . ASP A 1 73 ? 12.016 7.706 -14.026 1.00 85.25 73 ASP A N 1
ATOM 573 C CA . ASP A 1 73 ? 11.417 6.757 -14.963 1.00 85.25 73 ASP A CA 1
ATOM 574 C C . ASP A 1 73 ? 11.869 5.301 -14.804 1.00 85.25 73 ASP A C 1
ATOM 576 O O . ASP A 1 73 ? 11.874 4.522 -15.762 1.00 85.25 73 ASP A O 1
ATOM 580 N N . THR A 1 74 ? 12.205 4.897 -13.577 1.00 89.94 74 THR A N 1
ATOM 581 C CA . THR A 1 74 ? 12.417 3.486 -13.247 1.00 89.94 74 THR A CA 1
ATOM 582 C C . THR A 1 74 ? 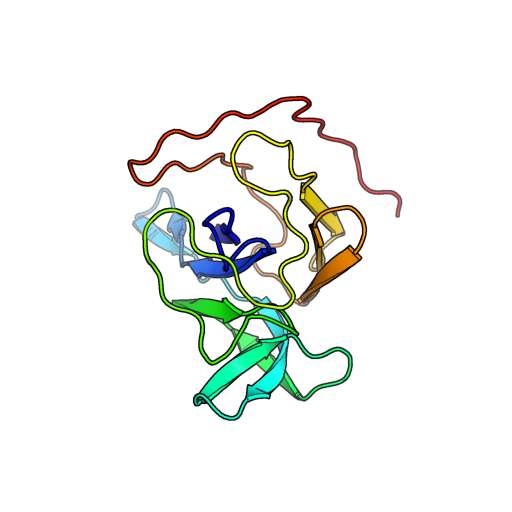11.140 2.809 -12.775 1.00 89.94 74 THR A C 1
ATOM 584 O O . THR A 1 74 ? 10.203 3.431 -12.285 1.00 89.94 74 THR A O 1
ATOM 587 N N . ARG A 1 75 ? 11.099 1.488 -12.954 1.00 92.75 75 ARG A N 1
ATOM 588 C CA . ARG A 1 75 ? 10.000 0.615 -12.535 1.00 92.75 75 ARG A CA 1
ATOM 589 C C . ARG A 1 75 ? 10.583 -0.680 -11.983 1.00 92.75 75 ARG A C 1
ATOM 591 O O . ARG A 1 75 ? 11.631 -1.133 -12.451 1.00 92.75 75 ARG A O 1
ATOM 598 N N . GLY A 1 76 ? 9.924 -1.272 -10.999 1.00 93.62 76 GLY A N 1
ATOM 599 C CA . G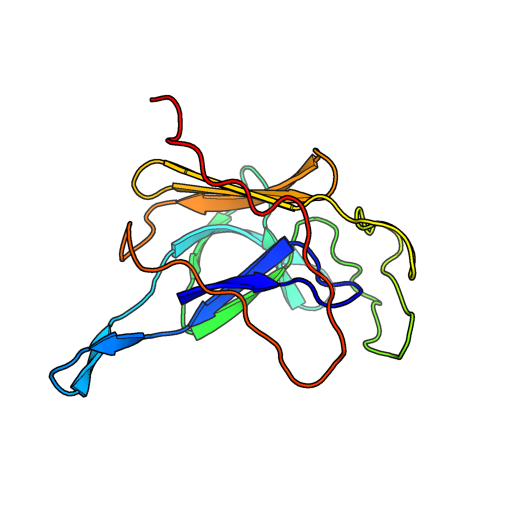LY A 1 76 ? 10.205 -2.622 -10.536 1.00 93.62 76 GLY A CA 1
ATOM 600 C C . GLY A 1 76 ? 9.836 -3.664 -11.594 1.00 93.62 76 GLY A C 1
ATOM 601 O O . GLY A 1 76 ? 8.920 -3.474 -12.396 1.00 93.62 76 GLY A O 1
ATOM 602 N N . ARG A 1 77 ? 10.529 -4.810 -11.582 1.00 94.81 77 ARG A N 1
ATOM 603 C CA . ARG A 1 77 ? 10.293 -5.925 -12.526 1.00 94.81 77 ARG A CA 1
ATOM 604 C C . ARG A 1 77 ? 8.852 -6.439 -12.555 1.00 94.81 77 ARG A C 1
ATOM 606 O O . ARG A 1 77 ? 8.451 -7.047 -13.544 1.00 94.81 77 ARG A O 1
ATOM 613 N N . TRP A 1 78 ? 8.110 -6.239 -11.470 1.00 95.69 78 TRP A N 1
ATOM 614 C CA . TRP A 1 78 ? 6.755 -6.758 -11.287 1.00 95.69 78 TRP A CA 1
ATOM 615 C C . TRP A 1 78 ? 5.713 -5.659 -11.099 1.00 95.69 78 TRP A C 1
ATOM 617 O O . TRP A 1 78 ? 4.582 -5.974 -10.738 1.00 95.69 78 TRP A O 1
ATOM 627 N N . ASP A 1 79 ? 6.068 -4.391 -11.325 1.00 95.12 79 ASP A N 1
ATOM 628 C CA . ASP A 1 79 ? 5.142 -3.286 -11.097 1.00 95.12 79 ASP A CA 1
ATOM 629 C C . ASP A 1 79 ? 3.864 -3.448 -11.909 1.00 95.12 79 ASP A C 1
ATOM 631 O O . ASP A 1 79 ? 3.880 -3.642 -13.126 1.00 95.12 79 ASP A O 1
ATOM 635 N N . LEU A 1 80 ? 2.744 -3.286 -11.216 1.00 96.69 80 LEU A N 1
ATOM 636 C CA . LEU A 1 80 ? 1.416 -3.364 -11.810 1.00 96.69 80 LEU A CA 1
ATOM 637 C C . LEU A 1 80 ? 0.932 -2.024 -12.354 1.00 96.69 80 LEU A C 1
ATOM 639 O O . LEU A 1 80 ? -0.052 -1.998 -13.091 1.00 96.69 80 LEU A O 1
ATOM 643 N N . ALA A 1 81 ? 1.583 -0.919 -11.979 1.00 95.75 81 ALA A N 1
ATOM 644 C CA . ALA A 1 81 ? 1.271 0.393 -12.526 1.00 95.75 81 ALA A CA 1
ATOM 645 C C . ALA A 1 81 ? 1.492 0.425 -14.051 1.00 95.75 81 ALA A C 1
ATOM 647 O O . ALA A 1 81 ? 2.200 -0.405 -14.624 1.00 95.75 81 ALA A O 1
ATOM 648 N N . SER A 1 82 ? 0.863 1.376 -14.722 1.00 95.44 82 SER A N 1
ATOM 649 C CA . SER A 1 82 ? 1.069 1.590 -16.151 1.00 95.44 82 SER A CA 1
ATOM 650 C C . SER A 1 82 ? 2.365 2.393 -16.380 1.00 95.44 82 SER A C 1
ATOM 652 O O . SER A 1 82 ? 2.785 3.129 -15.482 1.00 95.44 82 SER A O 1
ATOM 654 N N . PRO A 1 83 ? 3.030 2.263 -17.543 1.00 92.25 83 PRO A N 1
ATOM 655 C CA . PRO A 1 83 ? 4.198 3.072 -17.901 1.00 92.25 83 PRO A CA 1
ATOM 656 C C . PRO A 1 83 ? 3.948 4.589 -17.857 1.00 92.25 83 PRO A C 1
ATOM 658 O O . PRO A 1 83 ? 2.807 5.052 -17.832 1.00 92.25 83 PRO A O 1
ATOM 661 N N . LEU A 1 84 ? 5.030 5.377 -17.890 1.00 90.31 84 LEU A N 1
ATOM 662 C CA . LEU A 1 84 ? 4.946 6.840 -17.941 1.00 90.31 84 LEU A CA 1
ATOM 663 C C . LEU A 1 84 ? 4.054 7.305 -19.105 1.00 90.31 84 LEU A C 1
ATOM 665 O O . LEU A 1 84 ? 4.200 6.846 -20.236 1.00 90.31 84 LEU A O 1
ATOM 669 N N . GLY A 1 85 ? 3.156 8.249 -18.820 1.00 91.75 85 GLY A N 1
ATOM 670 C CA . GLY A 1 85 ? 2.208 8.803 -19.793 1.00 91.75 85 GLY A CA 1
ATOM 671 C C . GLY A 1 85 ? 0.917 7.993 -19.936 1.00 91.75 85 GLY A C 1
ATOM 672 O O . GLY A 1 85 ? -0.055 8.488 -20.511 1.00 91.75 85 GLY A O 1
ATOM 673 N N . GLU A 1 86 ? 0.863 6.789 -19.370 1.00 95.50 86 GLU A N 1
ATOM 674 C CA . GLU A 1 86 ? -0.346 5.979 -19.300 1.00 95.50 86 GLU A CA 1
ATOM 675 C C . GLU A 1 86 ? -1.052 6.125 -17.948 1.00 95.50 86 GLU A C 1
ATOM 677 O O . GLU A 1 86 ? -0.493 6.564 -16.944 1.00 95.50 86 GLU A O 1
ATOM 682 N N . TRP A 1 87 ? -2.330 5.753 -17.914 1.00 97.62 87 TRP A N 1
ATOM 683 C CA . TRP A 1 87 ? -3.136 5.859 -16.704 1.00 97.62 87 TRP A CA 1
ATOM 684 C C . TRP A 1 87 ? -3.051 4.585 -15.869 1.00 97.62 87 TRP A C 1
ATOM 686 O O . TRP A 1 87 ? -3.394 3.505 -16.351 1.00 97.62 87 TRP A O 1
ATOM 696 N N . THR A 1 88 ? -2.690 4.733 -14.597 1.00 97.88 88 THR A N 1
ATOM 697 C CA . THR A 1 88 ? -2.800 3.683 -13.576 1.00 97.88 88 THR A CA 1
ATOM 698 C C . THR A 1 88 ? -4.119 3.831 -12.824 1.00 97.88 88 THR A C 1
ATOM 700 O O . THR A 1 88 ? -4.450 4.914 -12.336 1.00 97.88 88 THR A O 1
ATOM 703 N N . LYS A 1 89 ? -4.889 2.746 -12.701 1.00 98.31 89 LYS A N 1
ATOM 704 C CA . LYS A 1 89 ? -6.092 2.715 -11.862 1.00 98.31 89 LYS A CA 1
ATOM 705 C C . LYS A 1 89 ? -5.714 2.327 -10.435 1.00 98.31 89 LYS A C 1
ATOM 707 O O . LYS A 1 89 ? -5.164 1.250 -10.220 1.00 98.31 89 LYS A O 1
ATOM 712 N N . ILE A 1 90 ? -6.085 3.169 -9.474 1.00 98.19 90 ILE A N 1
ATOM 713 C CA . ILE A 1 90 ? -5.926 2.910 -8.041 1.00 98.19 90 ILE A CA 1
ATOM 71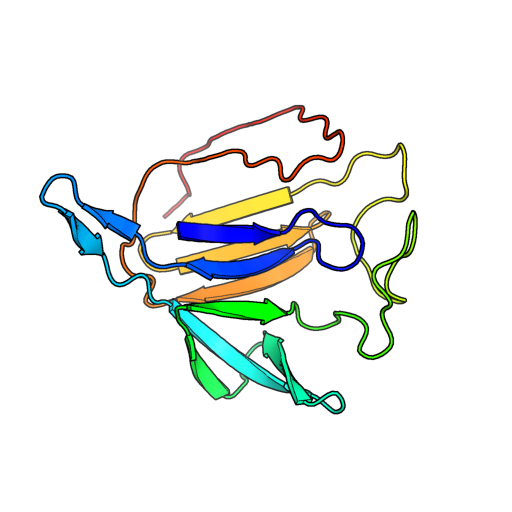4 C C . ILE A 1 90 ? -7.303 2.766 -7.407 1.00 98.19 90 ILE A C 1
ATOM 716 O O . ILE A 1 90 ? -8.188 3.590 -7.638 1.00 98.19 90 ILE A O 1
ATOM 720 N N . GLU A 1 91 ? -7.484 1.726 -6.599 1.00 97.94 91 GLU A N 1
ATOM 721 C CA . GLU A 1 91 ? -8.703 1.519 -5.819 1.00 97.94 91 GLU A CA 1
ATOM 722 C C . GLU A 1 91 ? -8.325 1.317 -4.352 1.00 97.94 91 GLU A C 1
ATOM 724 O O . GLU A 1 91 ? -7.652 0.348 -4.009 1.00 97.94 91 GLU A O 1
ATOM 729 N N . ALA A 1 92 ? -8.772 2.227 -3.487 1.00 97.50 92 ALA A N 1
ATOM 730 C CA . ALA A 1 92 ? -8.693 2.073 -2.040 1.00 97.50 92 ALA A CA 1
ATOM 731 C C . ALA A 1 92 ? -10.074 1.669 -1.512 1.00 97.50 92 ALA A C 1
ATOM 733 O O . ALA A 1 92 ? -11.032 2.439 -1.582 1.00 97.50 92 ALA A O 1
ATOM 734 N N . ILE A 1 93 ? -10.183 0.441 -1.013 1.00 97.38 93 ILE A N 1
ATOM 735 C CA . ILE A 1 93 ? -11.428 -0.134 -0.504 1.00 97.38 93 ILE A CA 1
ATOM 736 C C . ILE A 1 93 ? -11.352 -0.119 1.020 1.00 97.38 93 ILE A C 1
ATOM 738 O O . ILE A 1 93 ? -10.601 -0.892 1.613 1.00 97.38 93 ILE A O 1
ATOM 742 N N . CYS A 1 94 ? -12.138 0.753 1.647 1.00 96.62 94 CYS A N 1
ATOM 743 C CA . CYS A 1 94 ? -12.160 0.924 3.098 1.00 96.62 94 CYS A CA 1
ATOM 744 C C . CYS A 1 94 ? -13.495 0.430 3.670 1.00 96.62 94 CYS A C 1
ATOM 746 O O . CYS A 1 94 ? -14.547 0.987 3.353 1.00 96.62 94 CYS A O 1
ATOM 748 N N . VAL A 1 95 ? -13.459 -0.599 4.523 1.00 95.69 95 VAL A N 1
ATOM 749 C CA . VAL A 1 95 ? -14.651 -1.184 5.166 1.00 95.69 95 VAL A CA 1
ATOM 750 C C . VAL A 1 95 ? -14.394 -1.353 6.658 1.00 95.69 95 VAL A C 1
ATOM 752 O O . VAL A 1 95 ? -13.669 -2.253 7.084 1.00 95.69 95 VAL A O 1
ATOM 755 N N . GLY A 1 96 ? -14.986 -0.475 7.471 1.00 94.25 96 GLY A N 1
ATOM 756 C CA . GLY A 1 96 ? -14.713 -0.434 8.908 1.00 94.25 96 GLY A CA 1
ATOM 757 C C . GLY A 1 96 ? -13.221 -0.217 9.176 1.00 94.25 96 GLY A C 1
ATOM 758 O O . GLY A 1 96 ? -12.614 0.687 8.616 1.00 94.25 96 GLY A O 1
ATOM 759 N N . GLY A 1 97 ? -12.618 -1.070 10.005 1.00 96.38 97 GLY A N 1
ATOM 760 C CA . GLY A 1 97 ? -11.180 -1.045 10.293 1.00 96.38 97 GLY A CA 1
ATOM 761 C C . GLY A 1 97 ? -10.306 -1.777 9.269 1.00 96.38 97 GLY A C 1
ATOM 762 O O . GLY A 1 97 ? -9.220 -2.205 9.648 1.00 96.38 97 GLY A O 1
ATOM 763 N N . ARG A 1 98 ? -10.769 -1.997 8.028 1.00 97.81 98 ARG A N 1
ATOM 764 C CA . ARG A 1 98 ? -10.025 -2.706 6.971 1.00 97.81 98 ARG A CA 1
ATOM 765 C C . ARG A 1 98 ? -9.781 -1.818 5.756 1.00 97.81 98 ARG A C 1
ATOM 767 O O . ARG A 1 98 ? -10.671 -1.070 5.352 1.00 97.81 98 ARG A O 1
ATOM 774 N N . ILE A 1 99 ? -8.602 -1.957 5.160 1.00 98.00 99 ILE A N 1
ATOM 775 C CA . ILE A 1 99 ? -8.179 -1.299 3.921 1.00 98.00 99 ILE A CA 1
ATOM 776 C C . ILE A 1 99 ? -7.650 -2.376 2.973 1.00 98.00 99 ILE A C 1
ATOM 778 O O . ILE A 1 99 ? -6.822 -3.189 3.377 1.00 98.00 99 ILE A O 1
ATOM 782 N N . ALA A 1 100 ? -8.087 -2.351 1.717 1.00 97.88 100 ALA A N 1
ATOM 783 C CA . ALA A 1 100 ? -7.449 -3.072 0.620 1.00 97.88 100 ALA A CA 1
ATOM 784 C C . ALA A 1 100 ? -7.076 -2.083 -0.486 1.00 97.88 100 ALA A C 1
ATOM 786 O O . ALA A 1 100 ? -7.896 -1.247 -0.874 1.00 97.88 100 ALA A O 1
ATOM 787 N N . ILE A 1 101 ? -5.850 -2.184 -0.991 1.00 98.38 101 ILE A N 1
ATOM 788 C CA . ILE A 1 101 ? -5.347 -1.369 -2.095 1.00 98.38 101 ILE A CA 1
ATOM 789 C C . ILE A 1 101 ? -5.234 -2.238 -3.336 1.00 98.38 101 ILE A C 1
ATOM 791 O O . ILE A 1 101 ? -4.636 -3.318 -3.295 1.00 98.38 101 ILE A O 1
ATOM 795 N N . LYS A 1 102 ? -5.783 -1.747 -4.448 1.00 98.31 102 LYS A N 1
ATOM 796 C CA . LYS A 1 102 ? -5.605 -2.353 -5.763 1.00 98.31 102 LYS A CA 1
ATOM 797 C C . LYS A 1 102 ? -4.926 -1.401 -6.729 1.00 98.31 102 LYS A C 1
ATOM 799 O O . LYS A 1 102 ? -5.278 -0.224 -6.791 1.00 98.31 102 LYS A O 1
ATOM 804 N N . VAL A 1 103 ? -4.025 -1.958 -7.527 1.00 98.38 103 VAL A N 1
ATOM 805 C CA . VAL A 1 103 ? -3.370 -1.293 -8.654 1.00 98.38 103 VAL A CA 1
ATOM 806 C C . VAL A 1 103 ? -3.741 -2.069 -9.910 1.00 98.38 103 VAL A C 1
ATOM 808 O O . VAL A 1 103 ? -3.554 -3.283 -9.962 1.00 98.38 103 VAL A O 1
ATOM 811 N N . ASN A 1 104 ? -4.342 -1.391 -10.891 1.00 98.06 104 ASN A N 1
ATOM 812 C CA . ASN A 1 104 ? -4.813 -1.996 -12.142 1.00 98.06 104 ASN A CA 1
ATOM 813 C C . ASN A 1 104 ? -5.631 -3.295 -11.929 1.00 98.06 104 ASN A C 1
ATOM 815 O O . ASN A 1 104 ? -5.540 -4.256 -12.686 1.00 98.06 104 ASN A O 1
ATOM 819 N N . GLY A 1 105 ? -6.465 -3.308 -10.881 1.00 98.00 105 GLY A N 1
ATOM 820 C CA . GLY A 1 105 ? -7.383 -4.402 -10.540 1.00 98.00 105 GLY A CA 1
ATOM 821 C C . GLY A 1 105 ? -6.807 -5.507 -9.644 1.00 98.00 105 GLY A C 1
ATOM 822 O O . GLY A 1 105 ? -7.586 -6.258 -9.050 1.00 98.00 105 GLY A O 1
ATOM 823 N N . ALA A 1 106 ? -5.486 -5.580 -9.477 1.00 97.81 106 ALA A N 1
ATOM 824 C CA . ALA A 1 106 ? -4.830 -6.553 -8.607 1.00 97.81 106 ALA A CA 1
ATOM 825 C C . ALA A 1 106 ? -4.648 -5.996 -7.189 1.00 97.81 106 ALA A C 1
ATOM 827 O O . ALA A 1 106 ? -4.224 -4.854 -7.022 1.00 97.81 106 ALA A O 1
ATOM 828 N N . THR A 1 107 ? -4.970 -6.792 -6.164 1.00 97.94 107 THR A N 1
ATOM 829 C CA . THR A 1 107 ? -4.721 -6.422 -4.761 1.00 97.94 107 THR A CA 1
ATOM 830 C C . THR A 1 107 ? -3.226 -6.471 -4.472 1.00 97.94 107 THR A C 1
ATOM 832 O O . THR A 1 107 ? -2.595 -7.508 -4.663 1.00 97.94 107 THR A O 1
ATOM 835 N N . VAL A 1 108 ? -2.678 -5.360 -3.986 1.00 97.81 108 VAL A N 1
ATOM 836 C CA . VAL A 1 108 ? -1.241 -5.205 -3.707 1.00 97.81 108 VAL A CA 1
ATOM 837 C C . VAL A 1 108 ? -0.936 -4.996 -2.228 1.00 97.81 108 VAL A C 1
ATOM 839 O O . VAL A 1 108 ? 0.195 -5.205 -1.803 1.00 97.81 108 VAL A O 1
ATOM 842 N N . ASN A 1 109 ? -1.934 -4.604 -1.436 1.00 98.12 109 ASN A N 1
ATOM 843 C CA . ASN A 1 109 ? -1.780 -4.398 -0.004 1.00 98.12 109 ASN A CA 1
ATOM 844 C C . ASN A 1 109 ? -3.112 -4.570 0.722 1.00 98.12 109 ASN A C 1
ATOM 846 O O . ASN A 1 109 ? -4.157 -4.143 0.223 1.00 98.12 109 ASN A O 1
ATOM 850 N N . GLU A 1 110 ? -3.060 -5.120 1.933 1.00 98.19 110 GLU A N 1
ATOM 851 C CA . GLU A 1 110 ? -4.193 -5.158 2.854 1.00 98.19 110 GLU A CA 1
ATOM 852 C C . GLU A 1 110 ? -3.763 -4.806 4.277 1.00 98.19 110 GLU A C 1
ATOM 854 O O . GLU A 1 110 ? -2.671 -5.152 4.732 1.00 98.19 110 GLU A O 1
ATOM 859 N N . ALA A 1 111 ? -4.655 -4.137 4.999 1.00 98.38 111 ALA A N 1
ATOM 860 C CA . ALA A 1 111 ? -4.495 -3.825 6.406 1.00 98.38 111 ALA A CA 1
ATOM 861 C C . ALA A 1 111 ? -5.830 -3.969 7.147 1.00 98.38 111 ALA A C 1
ATOM 863 O O . ALA A 1 111 ? -6.905 -3.743 6.588 1.00 98.38 111 ALA A O 1
ATOM 864 N N . TYR A 1 112 ? -5.765 -4.339 8.418 1.00 98.56 112 TYR A N 1
ATOM 865 C CA . TYR A 1 112 ? -6.898 -4.494 9.323 1.00 98.56 112 TYR A CA 1
ATOM 866 C C . TYR A 1 112 ? -6.561 -3.918 10.706 1.00 98.56 112 TYR A C 1
ATOM 868 O O . TYR A 1 112 ? -5.451 -3.437 10.923 1.00 98.56 112 TYR A O 1
ATOM 876 N N . ASP A 1 113 ? -7.532 -3.880 11.620 1.00 98.25 113 ASP A N 1
ATOM 877 C CA . ASP A 1 113 ? -7.427 -3.176 12.910 1.00 98.25 113 ASP A CA 1
ATOM 878 C C . ASP A 1 113 ? -6.920 -1.729 12.764 1.00 98.25 113 ASP A C 1
ATOM 880 O O . ASP A 1 113 ? -6.147 -1.216 13.578 1.00 98.25 113 ASP A O 1
ATOM 884 N N . VAL A 1 114 ? -7.341 -1.069 11.681 1.00 98.25 114 VAL A N 1
ATOM 885 C CA . VAL A 1 114 ? -6.933 0.296 11.355 1.00 98.25 114 VAL A CA 1
ATOM 886 C C . VAL A 1 114 ? -7.522 1.264 12.376 1.00 98.25 114 VAL A C 1
ATOM 888 O O . VAL A 1 114 ? -8.738 1.330 12.571 1.00 98.25 114 VAL A O 1
ATOM 891 N N . PHE A 1 115 ? -6.654 2.065 12.987 1.00 97.56 115 PHE A N 1
ATOM 892 C CA . PHE A 1 115 ? -7.035 3.153 13.873 1.00 97.56 115 PHE A CA 1
ATOM 893 C C . PHE A 1 115 ? -6.340 4.459 13.448 1.00 97.56 115 PHE A C 1
ATOM 895 O O . PHE A 1 115 ? -5.118 4.468 13.285 1.00 97.56 115 PHE A O 1
ATOM 902 N N . PRO A 1 116 ? -7.084 5.572 13.305 1.00 96.06 116 PRO A N 1
ATOM 903 C CA . PRO A 1 116 ? -8.547 5.643 13.317 1.00 96.06 116 PRO A CA 1
ATOM 904 C C . PRO A 1 116 ? -9.161 4.956 12.081 1.00 96.06 116 PRO A C 1
ATOM 906 O O . PRO A 1 116 ? -8.607 5.033 10.990 1.00 96.06 116 PRO A O 1
ATOM 909 N N . ALA A 1 117 ? -10.333 4.333 12.238 1.00 95.06 117 ALA A N 1
ATOM 910 C CA . ALA A 1 117 ? -11.041 3.616 11.163 1.00 95.06 117 ALA A CA 1
ATOM 911 C C . ALA A 1 117 ? -11.786 4.540 10.170 1.00 95.06 117 ALA A C 1
ATOM 913 O O . ALA A 1 117 ? -12.585 4.090 9.353 1.00 95.06 117 ALA A O 1
ATOM 914 N N . GLY A 1 118 ? -11.571 5.851 10.262 1.00 93.44 118 GLY A N 1
ATOM 915 C CA . GLY A 1 118 ? -12.221 6.850 9.425 1.00 93.44 118 GLY A CA 1
ATOM 916 C C . GLY A 1 118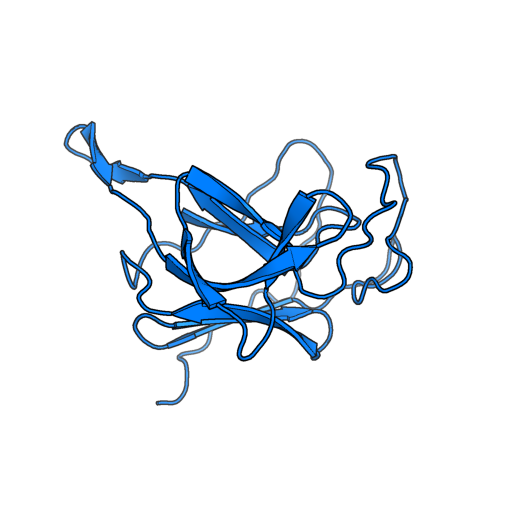 ? -11.521 8.199 9.533 1.00 93.44 118 GLY A C 1
ATOM 917 O O . GLY A 1 118 ? -10.865 8.501 10.531 1.00 93.44 118 GLY A O 1
ATOM 918 N N . GLY A 1 119 ? -11.645 9.012 8.487 1.00 92.12 119 GLY A N 1
ATOM 919 C CA . GLY A 1 119 ? -10.970 10.298 8.404 1.00 92.12 119 GLY A CA 1
ATOM 920 C C . GLY A 1 119 ? -11.237 11.012 7.085 1.00 92.12 119 GLY A C 1
ATOM 921 O O . GLY A 1 119 ? -12.119 10.632 6.317 1.00 92.12 119 GLY A O 1
ATOM 922 N N . ARG A 1 120 ? -10.469 12.074 6.839 1.00 93.25 120 ARG A N 1
ATOM 923 C CA . ARG A 1 120 ? -10.515 12.819 5.577 1.00 93.25 120 ARG A CA 1
ATOM 924 C C . ARG A 1 120 ? -9.721 12.081 4.502 1.00 93.25 120 ARG A C 1
ATOM 926 O O . ARG A 1 120 ? -8.705 11.462 4.806 1.00 93.25 120 ARG A O 1
ATOM 933 N N . ILE A 1 121 ? -10.169 12.209 3.259 1.00 95.00 121 ILE A N 1
ATOM 934 C CA . ILE A 1 121 ? -9.430 11.769 2.074 1.00 95.00 121 ILE A CA 1
ATOM 935 C C . ILE A 1 121 ? -8.599 12.954 1.575 1.00 95.00 121 ILE A C 1
ATOM 937 O O . ILE A 1 121 ? -9.070 14.092 1.580 1.00 95.00 121 ILE A O 1
ATOM 941 N N . LEU A 1 122 ? -7.361 12.678 1.179 1.00 94.44 122 LEU A N 1
ATOM 942 C CA . LEU A 1 122 ? -6.369 13.652 0.739 1.00 94.44 122 LEU A CA 1
ATOM 943 C C . LEU A 1 122 ? -5.737 13.150 -0.560 1.00 94.44 122 LEU A C 1
ATOM 945 O O . LEU A 1 122 ? -5.407 11.971 -0.661 1.00 94.44 122 LEU A O 1
ATOM 949 N N . PHE A 1 123 ? -5.503 14.066 -1.498 1.00 95.12 123 PHE A N 1
ATOM 950 C CA . PHE A 1 123 ? -4.505 13.884 -2.546 1.00 95.12 123 PHE A CA 1
ATOM 951 C C . PHE A 1 123 ? -3.259 14.661 -2.149 1.00 95.12 123 PHE A C 1
ATOM 953 O O . PHE A 1 123 ? -3.337 15.858 -1.868 1.00 95.12 123 PHE A O 1
ATOM 960 N N . GLN A 1 124 ? -2.132 13.967 -2.080 1.00 93.31 124 GLN A N 1
ATOM 961 C CA . GLN A 1 124 ? -0.850 14.553 -1.727 1.00 93.31 124 GLN A CA 1
ATOM 962 C C . GLN A 1 124 ? 0.014 14.661 -2.975 1.00 93.31 124 GLN A C 1
ATOM 964 O O . GLN A 1 124 ? -0.016 13.796 -3.850 1.00 93.31 124 GLN A O 1
ATOM 969 N N . ASN A 1 125 ? 0.806 15.723 -3.024 1.00 92.50 125 ASN A N 1
ATOM 970 C CA . ASN A 1 125 ? 1.871 15.868 -3.988 1.00 92.50 125 ASN A CA 1
ATOM 971 C C . ASN A 1 125 ? 3.171 16.246 -3.272 1.00 92.50 125 ASN A C 1
ATOM 973 O O . ASN A 1 125 ? 3.163 17.151 -2.440 1.00 92.50 125 ASN A O 1
ATOM 977 N N . GLU A 1 126 ? 4.266 15.557 -3.594 1.00 89.81 126 GLU A N 1
ATOM 978 C CA . GLU A 1 126 ? 5.591 15.765 -2.990 1.00 89.81 126 GLU A CA 1
ATOM 979 C C . GLU A 1 126 ? 6.588 16.384 -3.988 1.00 89.81 126 GLU A C 1
ATOM 981 O O . GLU A 1 126 ? 7.770 16.063 -3.985 1.00 89.81 126 GLU A O 1
ATOM 986 N N . GLY A 1 127 ? 6.120 17.288 -4.860 1.00 88.50 127 GLY A N 1
ATOM 987 C CA . GLY A 1 127 ? 6.995 18.126 -5.694 1.00 88.50 127 GLY A CA 1
ATOM 988 C C . GLY A 1 127 ? 7.228 17.653 -7.132 1.00 88.50 127 GLY A C 1
ATOM 989 O O . GLY A 1 127 ? 7.969 18.309 -7.860 1.00 88.50 127 GLY A O 1
ATOM 990 N N . HIS A 1 128 ? 6.574 16.574 -7.566 1.00 87.50 128 HIS A N 1
ATOM 991 C CA . HIS A 1 128 ? 6.612 16.080 -8.950 1.00 87.50 128 HIS A CA 1
ATOM 992 C C . HIS A 1 128 ? 5.229 16.147 -9.593 1.00 87.50 128 HIS A C 1
ATOM 994 O O . HIS A 1 128 ? 4.236 15.944 -8.913 1.00 87.50 128 HIS A O 1
ATOM 1000 N N . GLU A 1 129 ? 5.124 16.421 -10.890 1.00 90.75 129 GLU A N 1
ATOM 1001 C CA . GLU A 1 129 ? 3.817 16.535 -11.547 1.00 90.75 129 GLU A CA 1
ATOM 1002 C C . GLU A 1 129 ? 2.992 15.238 -11.430 1.00 90.75 129 GLU A C 1
ATOM 1004 O O . GLU A 1 129 ? 3.499 14.135 -11.624 1.00 90.75 129 GLU A O 1
ATOM 1009 N N . VAL A 1 130 ? 1.703 15.374 -11.106 1.00 92.12 130 VAL A N 1
ATOM 1010 C CA . VAL A 1 130 ? 0.753 14.260 -11.042 1.00 92.12 130 VAL A CA 1
ATOM 1011 C C . VAL A 1 130 ? -0.598 14.709 -11.584 1.00 92.12 130 VAL A C 1
ATOM 1013 O O . VAL A 1 130 ? -1.120 15.761 -11.210 1.00 92.12 130 VAL A O 1
ATOM 1016 N N . PHE A 1 131 ? -1.187 13.890 -12.450 1.00 95.25 131 PHE A N 1
ATOM 1017 C CA . PHE A 1 131 ? -2.525 14.115 -12.984 1.00 95.25 131 PHE A CA 1
ATOM 1018 C C . PHE A 1 131 ? -3.497 13.108 -12.380 1.00 95.25 131 PHE A C 1
ATOM 1020 O O . PHE A 1 131 ? -3.253 11.904 -12.390 1.00 95.25 131 PHE A O 1
ATOM 1027 N N . PHE A 1 132 ? -4.640 13.597 -11.905 1.00 96.06 132 PHE A N 1
ATOM 1028 C CA . PHE A 1 132 ? -5.735 12.758 -11.429 1.00 96.06 132 PHE A CA 1
ATOM 1029 C C . PHE A 1 132 ? -6.935 12.900 -12.363 1.00 96.06 132 PHE A C 1
ATOM 1031 O O . PHE A 1 132 ? -7.294 14.003 -12.773 1.00 96.06 132 PHE A O 1
ATOM 1038 N N . ARG A 1 133 ? -7.601 11.783 -12.665 1.00 97.19 133 ARG A N 1
ATOM 1039 C CA . ARG A 1 133 ? -8.911 11.771 -13.327 1.00 97.19 133 ARG A CA 1
ATOM 1040 C C . ARG A 1 133 ? -9.792 10.692 -12.720 1.00 97.19 133 ARG A C 1
ATOM 1042 O O . ARG A 1 133 ? -9.283 9.747 -12.126 1.00 97.19 133 ARG A O 1
ATOM 1049 N N . ASN A 1 134 ? -11.105 10.809 -12.914 1.00 97.38 134 ASN A N 1
ATOM 1050 C CA . ASN A 1 134 ? -12.087 9.831 -12.433 1.00 97.38 134 ASN A CA 1
ATOM 1051 C C . ASN A 1 134 ? -11.962 9.543 -10.922 1.00 97.38 134 ASN A C 1
ATOM 1053 O O . ASN A 1 134 ? -12.070 8.397 -10.492 1.00 97.38 134 ASN A O 1
ATOM 1057 N N . ALA A 1 135 ? -11.742 10.591 -10.119 1.00 96.31 135 ALA A N 1
ATOM 1058 C CA . ALA A 1 135 ? -11.733 10.511 -8.661 1.00 96.31 135 ALA A CA 1
ATOM 1059 C C . ALA A 1 135 ? -13.160 10.266 -8.143 1.00 96.31 135 ALA A C 1
ATOM 1061 O O . ALA A 1 135 ? -13.918 11.195 -7.870 1.00 96.31 135 ALA A O 1
ATOM 1062 N N . ILE A 1 136 ? -13.537 8.992 -8.075 1.00 96.69 136 ILE A N 1
ATOM 1063 C CA . ILE A 1 136 ? -14.883 8.541 -7.730 1.00 96.69 136 ILE A CA 1
ATOM 1064 C C . ILE A 1 136 ? -14.875 8.011 -6.297 1.00 96.69 136 ILE A C 1
ATOM 1066 O O . ILE A 1 136 ? -14.103 7.115 -5.964 1.00 96.69 136 ILE A O 1
ATOM 1070 N N . LEU A 1 137 ? -15.780 8.528 -5.465 1.00 96.31 137 LEU A N 1
ATOM 1071 C CA . LEU A 1 137 ? -16.044 8.008 -4.127 1.00 96.31 137 LEU A CA 1
ATOM 1072 C C . LEU A 1 137 ? -17.403 7.309 -4.115 1.00 96.31 137 LEU A C 1
ATOM 1074 O O . LEU A 1 137 ? -18.422 7.909 -4.455 1.00 96.31 137 LEU A O 1
ATOM 1078 N N . GLN A 1 138 ? -17.414 6.045 -3.705 1.00 95.31 138 GLN A N 1
ATOM 1079 C CA . GLN A 1 138 ? -18.628 5.248 -3.552 1.00 95.31 138 GLN A CA 1
ATOM 1080 C C . GLN A 1 138 ? -18.676 4.649 -2.145 1.00 95.31 138 GLN A C 1
ATOM 1082 O O . GLN A 1 138 ? -17.636 4.228 -1.634 1.00 95.31 138 GLN A O 1
ATOM 1087 N N . PRO A 1 139 ? -19.859 4.572 -1.510 1.00 92.75 139 PRO A N 1
ATOM 1088 C CA . PRO A 1 139 ? -20.018 3.797 -0.289 1.00 92.75 139 PRO A CA 1
ATOM 1089 C C . PRO A 1 139 ? -19.612 2.341 -0.532 1.00 92.75 139 PRO A C 1
ATOM 1091 O O . PRO A 1 139 ? -20.062 1.720 -1.498 1.00 92.75 139 PRO A O 1
ATOM 1094 N N . ALA A 1 140 ? -18.782 1.783 0.346 1.00 85.69 140 ALA A N 1
ATOM 1095 C CA . ALA A 1 140 ? -18.435 0.375 0.259 1.00 85.69 140 ALA A CA 1
ATOM 1096 C C . ALA A 1 140 ? -19.660 -0.494 0.589 1.00 85.69 140 ALA A C 1
ATOM 1098 O O . ALA A 1 140 ? -20.411 -0.203 1.526 1.00 85.69 140 ALA A O 1
ATOM 1099 N N . LYS A 1 141 ? -19.874 -1.560 -0.191 1.00 77.38 141 LYS A N 1
ATOM 1100 C CA . LYS A 1 141 ? -20.909 -2.556 0.111 1.00 77.38 141 LYS A CA 1
ATOM 1101 C C . LYS A 1 141 ? -20.511 -3.293 1.395 1.00 77.38 141 LYS A C 1
ATOM 1103 O O . LYS A 1 141 ? -19.345 -3.656 1.539 1.00 77.38 141 LYS A O 1
ATOM 1108 N N . LYS A 1 142 ? -21.463 -3.434 2.320 1.00 58.19 142 LYS A N 1
ATOM 1109 C CA . LYS A 1 142 ? -21.289 -4.220 3.549 1.00 58.19 142 LYS A CA 1
ATOM 1110 C C . LYS A 1 142 ? -21.208 -5.706 3.239 1.00 58.19 142 LYS A C 1
ATOM 1112 O O . LYS A 1 142 ? -21.911 -6.128 2.293 1.00 58.19 142 LYS A O 1
#

pLDDT: mean 94.83, std 4.52, range [58.19, 98.62]

InterPro domains:
  IPR010496 3-keto-alpha-glucoside-1,2-lyase/3-keto-2-hydroxy-glucal hydratase domain [PF06439] (81-135)